Protein AF-A0A257MBQ3-F1 (afdb_monomer_lite)

Foldseek 3Di:
DEEEAEDQAAPPRDPDCRNVCCVVVQLVCQVVVYAAEYDYDDPVVDDPWDADNNYID

Structure (mmCIF, N/CA/C/O backbone):
data_AF-A0A257MBQ3-F1
#
_entry.id   AF-A0A257MBQ3-F1
#
loop_
_atom_site.group_PDB
_atom_site.id
_atom_site.type_symbol
_atom_site.label_atom_id
_atom_site.label_alt_id
_atom_site.label_comp_id
_atom_site.label_asym_id
_atom_site.label_entity_id
_atom_site.label_seq_id
_atom_site.pdbx_PDB_ins_code
_atom_site.Cartn_x
_atom_site.Cartn_y
_atom_site.Cartn_z
_atom_site.occupancy
_atom_site.B_iso_or_equiv
_atom_site.auth_seq_id
_atom_site.auth_comp_id
_atom_site.auth_asym_id
_atom_site.auth_atom_id
_atom_site.pdbx_PDB_model_num
ATOM 1 N N . MET A 1 1 ? -11.060 6.564 10.924 1.00 94.75 1 MET A N 1
ATOM 2 C CA . MET A 1 1 ? -9.846 7.419 10.896 1.00 94.75 1 MET A CA 1
ATOM 3 C C . MET A 1 1 ? -9.475 7.701 9.446 1.00 94.75 1 MET A C 1
ATOM 5 O O . MET A 1 1 ? -10.001 7.023 8.571 1.00 94.75 1 MET A O 1
ATOM 9 N N . ARG A 1 2 ? -8.632 8.709 9.185 1.00 97.31 2 ARG A N 1
ATOM 10 C CA . ARG A 1 2 ? -8.100 9.002 7.842 1.00 97.31 2 ARG A CA 1
ATOM 11 C C . ARG A 1 2 ? -6.641 8.563 7.796 1.00 97.31 2 ARG A C 1
ATOM 13 O O . ARG A 1 2 ? -5.867 8.999 8.645 1.00 97.31 2 ARG A O 1
ATOM 20 N N . ILE A 1 3 ? -6.301 7.684 6.861 1.00 98.00 3 ILE A N 1
ATOM 21 C CA . ILE A 1 3 ? -4.998 7.021 6.777 1.00 98.00 3 ILE A CA 1
ATOM 22 C C . ILE A 1 3 ? -4.388 7.326 5.413 1.00 98.00 3 ILE A C 1
ATOM 24 O O . ILE A 1 3 ? -4.984 7.010 4.390 1.00 98.00 3 ILE A O 1
ATOM 28 N N . ALA A 1 4 ? -3.194 7.915 5.414 1.00 97.81 4 ALA A N 1
ATOM 29 C CA . ALA A 1 4 ? -2.366 8.045 4.222 1.00 97.81 4 ALA A CA 1
ATOM 30 C C . ALA A 1 4 ? -1.325 6.919 4.223 1.00 97.81 4 ALA A C 1
ATOM 32 O O . ALA A 1 4 ? -0.495 6.848 5.132 1.00 97.81 4 ALA A O 1
ATOM 33 N N . TYR A 1 5 ? -1.377 6.041 3.226 1.00 97.25 5 TYR A N 1
ATOM 34 C CA . TYR A 1 5 ? -0.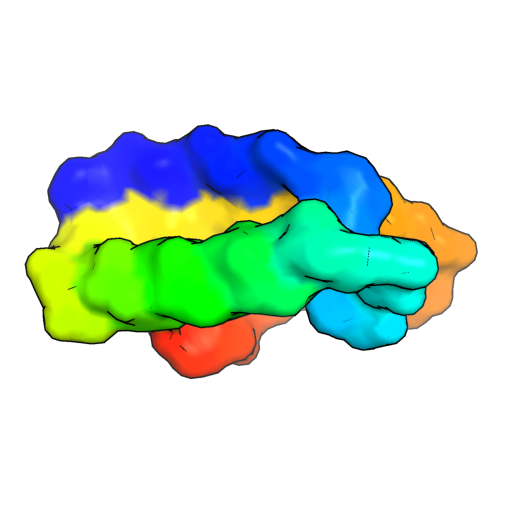490 4.893 3.087 1.00 97.25 5 TYR A CA 1
ATOM 35 C C . TYR A 1 5 ? 0.498 5.156 1.947 1.00 97.25 5 TYR A C 1
ATOM 37 O O . TYR A 1 5 ? 0.152 5.077 0.776 1.00 97.25 5 TYR A O 1
ATOM 45 N N . LEU A 1 6 ? 1.747 5.477 2.275 1.00 97.62 6 LEU A N 1
ATOM 46 C CA . LEU A 1 6 ? 2.785 5.713 1.273 1.00 97.62 6 LEU A CA 1
ATOM 47 C C . LEU A 1 6 ? 3.500 4.399 0.946 1.00 97.62 6 LEU A C 1
ATOM 49 O O . LEU A 1 6 ? 4.025 3.745 1.848 1.00 97.62 6 LEU A O 1
ATOM 53 N N . SER A 1 7 ? 3.542 4.025 -0.333 1.00 96.56 7 SER A N 1
ATOM 54 C CA . SER A 1 7 ? 4.205 2.802 -0.795 1.00 96.56 7 SER A CA 1
ATOM 55 C C . SER A 1 7 ? 4.918 3.006 -2.128 1.00 96.56 7 SER A C 1
ATOM 57 O O . SER A 1 7 ? 4.467 3.755 -2.988 1.00 96.56 7 SER A O 1
ATOM 59 N N . LEU A 1 8 ? 6.019 2.284 -2.330 1.00 95.69 8 LEU A N 1
ATOM 60 C CA . LEU A 1 8 ? 6.710 2.221 -3.622 1.00 95.69 8 LEU A CA 1
ATOM 61 C C . LEU A 1 8 ? 6.060 1.236 -4.602 1.00 95.69 8 LEU A C 1
ATOM 63 O O . LEU A 1 8 ? 6.350 1.289 -5.793 1.00 95.69 8 LEU A O 1
ATOM 67 N N . GLU A 1 9 ? 5.201 0.351 -4.098 1.00 95.69 9 GLU A N 1
ATOM 68 C CA . GLU A 1 9 ? 4.514 -0.680 -4.870 1.00 95.69 9 GLU A CA 1
A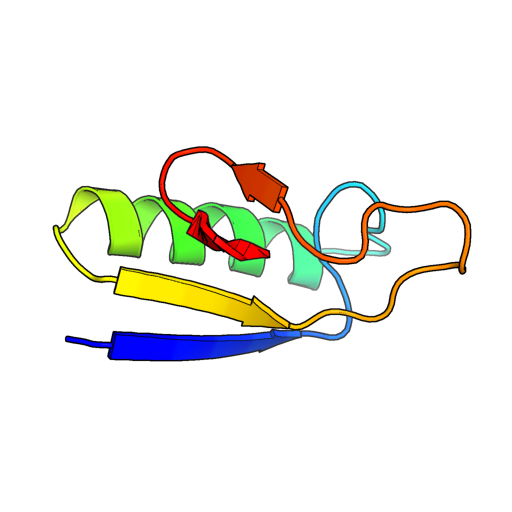TOM 69 C C . GLU A 1 9 ? 3.027 -0.689 -4.535 1.00 95.69 9 GLU A C 1
ATOM 71 O O . GLU A 1 9 ? 2.644 -0.687 -3.361 1.00 95.69 9 GLU A O 1
ATOM 76 N N . PHE A 1 10 ? 2.204 -0.739 -5.573 1.00 95.50 10 PHE A N 1
ATOM 77 C CA . PHE A 1 10 ? 0.765 -0.932 -5.486 1.00 95.50 10 PHE A CA 1
ATOM 78 C C . PHE A 1 10 ? 0.263 -1.420 -6.852 1.00 95.50 10 PHE A C 1
ATOM 80 O O . PHE A 1 10 ? 0.836 -1.007 -7.868 1.00 95.50 10 PHE A O 1
ATOM 87 N N . PRO A 1 11 ? -0.755 -2.297 -6.926 1.00 93.88 11 PRO A N 1
ATOM 88 C CA . PRO A 1 11 ? -1.334 -2.697 -8.204 1.00 93.88 11 PRO A CA 1
ATOM 89 C C . PRO A 1 11 ? -1.649 -1.483 -9.101 1.00 93.88 11 PRO A C 1
ATOM 91 O O . PRO A 1 11 ? -2.158 -0.484 -8.609 1.00 93.88 11 PRO A O 1
ATOM 94 N N . PRO A 1 12 ? -1.321 -1.529 -10.405 1.00 93.00 12 PRO A N 1
ATOM 95 C CA . PRO A 1 12 ? -0.802 -2.681 -11.146 1.00 93.00 12 PRO A CA 1
ATOM 96 C C . PRO A 1 12 ? 0.727 -2.874 -11.067 1.00 93.00 12 PRO A C 1
ATOM 98 O O . PRO A 1 12 ? 1.249 -3.838 -11.625 1.00 93.00 12 PRO A O 1
ATOM 101 N N . ARG A 1 13 ? 1.476 -1.986 -10.402 1.00 93.25 13 ARG A N 1
ATOM 102 C CA . ARG A 1 13 ? 2.948 -2.020 -10.343 1.00 93.25 13 ARG A CA 1
ATOM 103 C C . ARG A 1 13 ? 3.446 -2.658 -9.047 1.00 93.25 13 ARG A C 1
ATOM 105 O O . ARG A 1 13 ? 3.695 -1.984 -8.049 1.00 93.25 13 ARG A O 1
ATOM 112 N N . VAL A 1 14 ? 3.641 -3.972 -9.099 1.00 93.81 14 VAL A N 1
ATOM 113 C CA . VAL A 1 14 ? 4.141 -4.779 -7.980 1.00 93.81 14 VAL A CA 1
ATOM 114 C C . VAL A 1 14 ? 5.406 -5.518 -8.418 1.00 93.81 14 VAL A C 1
ATOM 116 O O . VAL A 1 14 ? 5.390 -6.211 -9.434 1.00 93.81 14 VAL A O 1
ATOM 119 N N . TYR A 1 15 ? 6.503 -5.363 -7.673 1.00 91.62 15 TYR A N 1
ATOM 120 C CA . TYR A 1 15 ? 7.781 -6.036 -7.954 1.00 91.62 15 TYR A CA 1
ATOM 121 C C . TYR A 1 15 ? 8.021 -7.214 -7.004 1.00 91.62 15 TYR A C 1
ATOM 123 O O . TYR A 1 15 ? 8.743 -8.150 -7.350 1.00 91.62 15 TYR A O 1
ATOM 131 N N . GLY A 1 16 ? 7.408 -7.188 -5.819 1.00 90.81 16 GLY A N 1
ATOM 132 C CA . GLY A 1 16 ? 7.511 -8.253 -4.831 1.00 90.81 16 GLY A CA 1
ATOM 133 C C . GLY A 1 16 ? 6.351 -8.250 -3.839 1.00 90.81 16 GLY A C 1
ATOM 134 O O . GLY A 1 16 ? 5.218 -7.914 -4.166 1.00 90.81 16 GLY A O 1
ATOM 135 N N . GLY A 1 17 ? 6.622 -8.656 -2.598 1.00 94.19 17 GLY A N 1
ATOM 136 C CA . GLY A 1 17 ? 5.576 -8.785 -1.578 1.00 94.19 17 GLY A CA 1
ATOM 137 C C . GLY A 1 17 ? 5.007 -7.453 -1.082 1.00 94.19 17 GLY A C 1
ATOM 138 O O . GLY A 1 17 ? 3.900 -7.437 -0.554 1.00 94.19 17 GLY A O 1
ATOM 139 N N . LEU A 1 18 ? 5.730 -6.338 -1.251 1.00 94.75 18 LEU A N 1
ATOM 140 C CA . LEU A 1 18 ? 5.319 -5.038 -0.717 1.00 94.75 18 LEU A CA 1
ATOM 141 C C . LEU A 1 18 ? 3.957 -4.608 -1.274 1.00 94.75 18 LEU A C 1
ATOM 143 O O . LEU A 1 18 ? 3.057 -4.317 -0.491 1.00 94.75 18 LEU A O 1
ATOM 147 N N . GLY A 1 19 ? 3.790 -4.619 -2.601 1.00 95.88 19 GLY A N 1
ATOM 148 C CA . GLY A 1 19 ? 2.530 -4.211 -3.227 1.00 95.88 19 GLY A CA 1
ATOM 149 C C . GLY A 1 19 ? 1.351 -5.108 -2.850 1.00 95.88 19 GLY A C 1
ATOM 150 O O . GLY A 1 19 ? 0.249 -4.606 -2.656 1.00 95.88 19 GLY A O 1
ATOM 151 N N . VAL A 1 20 ? 1.599 -6.410 -2.655 1.00 95.88 20 VAL A N 1
ATOM 152 C CA . VAL A 1 20 ? 0.576 -7.373 -2.212 1.00 95.88 20 VAL A CA 1
ATOM 153 C C . VAL A 1 20 ? 0.073 -7.027 -0.812 1.00 95.88 20 VAL A C 1
ATOM 155 O O . VAL A 1 20 ? -1.130 -6.965 -0.585 1.00 95.88 20 VAL A O 1
ATOM 158 N N . TYR A 1 21 ? 0.976 -6.757 0.135 1.00 97.00 21 TYR A N 1
ATOM 159 C CA . TYR A 1 21 ? 0.559 -6.401 1.492 1.00 97.00 21 TYR A CA 1
ATOM 160 C C . TYR A 1 21 ? -0.131 -5.041 1.554 1.00 97.00 21 TYR A C 1
ATOM 162 O O . TYR A 1 21 ? -1.076 -4.887 2.320 1.00 97.00 21 TYR A O 1
ATOM 170 N N . VAL A 1 22 ? 0.315 -4.059 0.768 1.00 97.19 22 VAL A N 1
ATOM 171 C CA . VAL A 1 22 ? -0.324 -2.735 0.745 1.00 97.19 22 VAL A CA 1
ATOM 172 C C . VAL A 1 22 ? -1.750 -2.851 0.210 1.00 97.19 22 VAL A C 1
ATOM 174 O O . VAL A 1 22 ? -2.657 -2.279 0.811 1.00 97.19 22 VAL A O 1
ATOM 177 N N . ASP A 1 23 ? -1.970 -3.635 -0.846 1.00 97.06 23 ASP A N 1
ATOM 178 C CA . ASP A 1 23 ? -3.305 -3.913 -1.385 1.00 97.06 23 ASP A CA 1
ATOM 179 C C . ASP A 1 23 ? -4.207 -4.609 -0.351 1.00 97.06 23 ASP A C 1
ATOM 181 O O . ASP A 1 23 ? -5.257 -4.087 0.021 1.00 97.06 23 ASP A O 1
ATOM 185 N N . GLU A 1 24 ? -3.759 -5.724 0.230 1.00 97.38 24 GLU A N 1
ATOM 186 C CA . GLU A 1 24 ? -4.547 -6.464 1.228 1.00 97.38 24 GLU A CA 1
ATOM 187 C C . GLU A 1 24 ? -4.852 -5.638 2.487 1.00 97.38 24 GLU A C 1
ATOM 189 O O . GLU A 1 24 ? -5.988 -5.603 2.968 1.00 97.38 24 GLU A O 1
ATOM 194 N N . ILE A 1 25 ? -3.851 -4.941 3.033 1.00 97.69 25 ILE A N 1
ATOM 195 C CA . ILE A 1 25 ? -4.018 -4.155 4.260 1.00 97.69 25 ILE A CA 1
ATOM 196 C C . ILE A 1 25 ? -4.911 -2.944 3.997 1.00 97.69 25 ILE A C 1
ATOM 198 O O . ILE A 1 25 ? -5.790 -2.660 4.811 1.00 97.69 25 ILE A O 1
ATOM 202 N N . SER A 1 26 ? -4.712 -2.220 2.891 1.00 97.56 26 SER A N 1
ATOM 203 C CA . SER A 1 26 ? -5.510 -1.025 2.593 1.00 97.56 26 SER A CA 1
ATOM 204 C C . SER A 1 26 ? -6.991 -1.366 2.419 1.00 97.56 26 SER A C 1
ATOM 206 O O . SER A 1 26 ? -7.834 -0.719 3.047 1.00 97.56 26 SER A O 1
ATOM 208 N N . ARG A 1 27 ? -7.306 -2.446 1.692 1.00 97.44 27 ARG A N 1
ATOM 209 C CA . ARG A 1 27 ? -8.677 -2.952 1.535 1.00 97.44 27 ARG A CA 1
ATOM 210 C C . ARG A 1 27 ? -9.265 -3.460 2.845 1.00 97.44 27 ARG A C 1
ATOM 212 O O . ARG A 1 27 ? -10.402 -3.129 3.175 1.00 97.44 27 ARG A O 1
ATOM 219 N N . GLY A 1 28 ? -8.488 -4.192 3.646 1.00 97.88 28 GLY A N 1
ATOM 220 C CA . GLY A 1 28 ? -8.916 -4.628 4.978 1.00 97.88 28 GLY A CA 1
ATOM 221 C C . GLY A 1 28 ? -9.265 -3.451 5.896 1.00 97.88 28 GLY A C 1
ATOM 222 O O . GLY A 1 28 ? -10.285 -3.467 6.584 1.00 97.88 28 GLY A O 1
ATOM 223 N N . MET A 1 29 ? -8.464 -2.385 5.863 1.00 97.69 29 MET A N 1
ATOM 224 C CA . MET A 1 29 ? -8.718 -1.166 6.633 1.00 97.69 29 MET A CA 1
ATOM 225 C C . MET A 1 29 ? -9.948 -0.406 6.119 1.00 97.69 29 MET A C 1
ATOM 227 O O . MET A 1 29 ? -10.749 0.064 6.932 1.00 97.69 29 MET A O 1
ATOM 231 N N . ALA A 1 30 ? -10.141 -0.329 4.800 1.00 97.44 30 ALA A N 1
ATOM 232 C CA . ALA A 1 30 ? -11.345 0.245 4.202 1.00 97.44 30 ALA A CA 1
ATOM 233 C C . ALA A 1 30 ? -12.611 -0.527 4.615 1.00 97.44 30 ALA A C 1
ATOM 235 O O . ALA A 1 30 ? -13.590 0.077 5.059 1.00 97.44 30 ALA A O 1
ATOM 236 N N . ALA A 1 31 ? -12.566 -1.864 4.593 1.00 97.50 31 ALA A N 1
ATOM 237 C CA . ALA A 1 31 ? -13.664 -2.729 5.030 1.00 97.50 31 ALA A CA 1
ATOM 238 C C . ALA A 1 31 ? -14.018 -2.554 6.522 1.00 97.50 31 ALA A C 1
ATOM 240 O O . ALA A 1 31 ? -15.174 -2.708 6.912 1.00 97.50 31 ALA A O 1
ATOM 241 N N . LEU A 1 32 ? -13.047 -2.168 7.357 1.00 97.31 32 LEU A N 1
ATOM 242 C CA . LEU A 1 32 ? -13.249 -1.807 8.768 1.00 97.31 32 LEU A CA 1
ATOM 243 C C . LEU A 1 32 ? -13.771 -0.366 8.965 1.00 97.31 32 LEU A C 1
ATOM 245 O O . LEU A 1 32 ? -13.748 0.160 10.083 1.00 97.31 32 LEU A O 1
ATOM 249 N N . GLY A 1 33 ? -14.208 0.304 7.896 1.00 97.19 33 GLY A N 1
ATOM 250 C CA . GLY A 1 33 ? -14.772 1.655 7.928 1.00 97.19 33 GLY A CA 1
ATOM 251 C C . GLY A 1 33 ? -13.731 2.768 8.069 1.00 97.19 33 GLY A C 1
ATOM 252 O O . GLY A 1 33 ? -14.071 3.888 8.462 1.00 97.19 33 GLY A O 1
ATOM 253 N N . GLN A 1 34 ? -12.455 2.482 7.799 1.00 97.81 34 GLN A N 1
ATOM 254 C CA . GLN A 1 34 ? -11.418 3.511 7.757 1.00 97.81 34 GLN A CA 1
ATOM 255 C C . GLN A 1 34 ? -11.372 4.153 6.367 1.00 97.81 34 GLN A C 1
ATOM 257 O O . GLN A 1 34 ? -11.577 3.489 5.361 1.00 97.81 34 GLN A O 1
ATOM 262 N N . SER A 1 35 ? -11.077 5.451 6.297 1.00 98.06 35 SER A N 1
ATOM 263 C CA . SER A 1 35 ? -10.821 6.131 5.023 1.00 98.06 35 SER A CA 1
ATOM 264 C C . SER A 1 35 ? -9.329 6.023 4.724 1.00 98.06 35 SER A C 1
ATOM 266 O O . SER A 1 35 ? -8.515 6.539 5.497 1.00 98.06 35 SER A O 1
ATOM 268 N N . VAL A 1 36 ? -8.981 5.318 3.648 1.00 98.25 36 VAL A N 1
ATOM 269 C CA . VAL A 1 36 ? -7.596 5.009 3.271 1.00 98.25 36 VAL A CA 1
ATOM 270 C C . VAL A 1 36 ? -7.286 5.630 1.917 1.00 98.25 36 VAL A C 1
ATOM 272 O O . VAL A 1 36 ? -8.038 5.439 0.965 1.00 98.25 36 VAL A O 1
ATOM 275 N N . SER A 1 37 ? -6.163 6.342 1.845 1.00 98.25 37 SER A N 1
ATOM 276 C CA . SER A 1 37 ? -5.590 6.840 0.597 1.00 98.25 37 SER A CA 1
ATOM 277 C C . SER A 1 37 ? -4.170 6.304 0.443 1.00 98.25 37 SER A C 1
ATOM 279 O O . SER A 1 37 ? -3.313 6.590 1.285 1.00 98.25 37 SER A O 1
ATOM 281 N N . VAL A 1 38 ? -3.918 5.514 -0.593 1.00 97.94 38 VAL A N 1
ATOM 282 C CA . VAL A 1 38 ? -2.597 5.000 -0.948 1.00 97.94 38 VAL A CA 1
ATOM 283 C C . VAL A 1 38 ? -1.918 5.999 -1.876 1.00 97.94 38 VAL A C 1
ATOM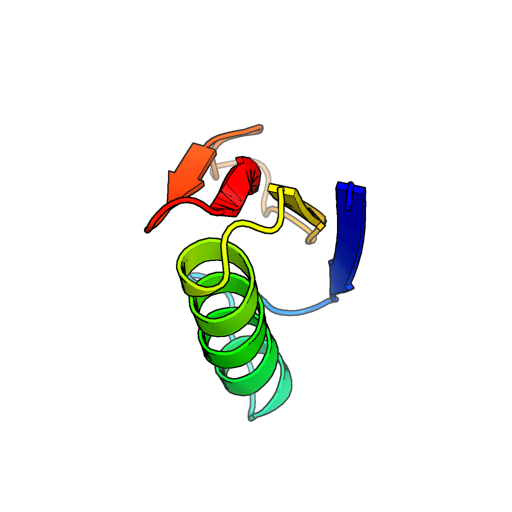 285 O O . VAL A 1 38 ? -2.521 6.500 -2.807 1.00 97.94 38 VAL A O 1
ATOM 288 N N . PHE A 1 39 ? -0.649 6.297 -1.632 1.00 97.44 39 PHE A N 1
ATOM 289 C CA . PHE A 1 39 ? 0.159 7.129 -2.515 1.00 97.44 39 PHE A CA 1
ATOM 290 C C . PHE A 1 39 ? 1.307 6.289 -3.044 1.00 97.44 39 PHE A C 1
ATOM 292 O O . PHE A 1 39 ? 2.139 5.812 -2.263 1.00 97.44 39 PHE A O 1
ATOM 299 N N . THR A 1 40 ? 1.360 6.124 -4.364 1.00 96.19 40 THR A N 1
ATOM 300 C CA . THR A 1 40 ? 2.374 5.300 -5.022 1.00 96.19 40 THR A CA 1
ATOM 301 C C . THR A 1 40 ? 2.923 5.941 -6.304 1.00 96.19 40 THR A C 1
ATOM 303 O O . THR A 1 40 ? 2.237 6.754 -6.932 1.00 96.19 40 THR A O 1
ATOM 306 N N . PRO A 1 41 ? 4.169 5.637 -6.720 1.00 94.75 41 PRO A N 1
ATOM 307 C CA . PRO A 1 41 ? 4.705 6.135 -7.980 1.00 94.75 41 PRO A CA 1
ATOM 308 C C . PRO A 1 41 ? 3.975 5.573 -9.214 1.00 94.75 41 PRO A C 1
ATOM 310 O O . PRO A 1 41 ? 4.112 4.403 -9.577 1.00 94.75 41 PRO A O 1
ATOM 313 N N . GLY A 1 42 ? 3.282 6.449 -9.939 1.00 91.31 42 GLY A N 1
ATOM 314 C CA . GLY A 1 42 ? 2.792 6.158 -11.289 1.00 91.31 42 GLY A CA 1
ATOM 315 C C . GLY A 1 42 ? 3.914 6.082 -12.338 1.00 91.31 42 GLY A C 1
ATOM 316 O O . GLY A 1 42 ? 5.093 6.305 -12.052 1.00 91.31 42 GLY A O 1
ATOM 317 N N . ASP A 1 43 ? 3.553 5.766 -13.581 1.00 89.81 43 ASP A N 1
ATOM 318 C CA . ASP A 1 43 ? 4.449 5.755 -14.756 1.00 89.81 43 ASP A CA 1
ATOM 319 C C . ASP A 1 43 ? 4.133 6.876 -15.770 1.00 89.81 43 ASP A C 1
ATOM 321 O O . ASP A 1 43 ? 4.718 6.942 -16.849 1.00 89.81 43 ASP A O 1
ATOM 325 N N . GLY A 1 44 ? 3.205 7.769 -15.417 1.00 90.88 44 GLY A N 1
ATOM 326 C CA . GLY A 1 44 ? 2.724 8.851 -16.275 1.00 90.88 44 GLY A CA 1
ATOM 327 C C . GLY A 1 44 ? 1.614 8.451 -17.253 1.00 90.88 44 GLY A C 1
ATOM 328 O O . GLY A 1 44 ? 1.020 9.348 -17.844 1.00 90.88 44 GLY A O 1
ATOM 329 N N . GLN A 1 45 ? 1.318 7.156 -17.403 1.00 93.00 45 GLN A N 1
ATOM 330 C CA . GLN A 1 45 ? 0.169 6.642 -18.162 1.00 93.00 45 GLN A CA 1
ATOM 331 C C . GLN A 1 45 ? -0.984 6.225 -17.242 1.00 93.00 45 GLN A C 1
ATOM 333 O O . GLN A 1 45 ? -2.143 6.265 -17.651 1.00 93.00 45 GLN A O 1
ATOM 338 N N . LEU A 1 46 ? -0.670 5.851 -16.000 1.00 93.12 46 LEU A N 1
ATOM 339 C CA . LEU A 1 46 ? -1.666 5.526 -14.983 1.00 93.12 46 LEU A CA 1
ATOM 340 C C . LEU A 1 46 ? -2.507 6.749 -14.563 1.00 93.12 46 LEU A C 1
ATOM 342 O O . LEU A 1 46 ? -2.015 7.887 -14.616 1.00 93.12 46 LEU A O 1
ATOM 346 N N . PRO A 1 47 ? -3.759 6.528 -14.111 1.00 93.25 47 PRO A N 1
ATOM 347 C CA . PRO A 1 47 ? -4.581 7.572 -13.514 1.00 93.25 47 PRO A CA 1
ATOM 348 C C . PRO A 1 47 ? -3.836 8.307 -12.396 1.00 93.25 47 PRO A C 1
ATOM 350 O O . PRO A 1 47 ? -3.053 7.728 -11.649 1.00 93.25 47 PRO A O 1
ATOM 353 N N . ARG A 1 48 ? -4.082 9.615 -12.278 1.00 93.56 48 ARG A N 1
ATOM 354 C CA . ARG A 1 48 ? -3.551 10.424 -11.166 1.00 93.56 48 ARG A CA 1
ATOM 355 C C . ARG A 1 48 ? -4.296 10.191 -9.854 1.00 93.56 48 ARG A C 1
ATOM 357 O O . ARG A 1 48 ? -3.777 10.586 -8.817 1.00 93.56 48 ARG A O 1
ATOM 364 N N . GLN A 1 49 ? -5.513 9.664 -9.953 1.00 95.06 49 GLN A N 1
ATOM 365 C CA . GLN A 1 49 ? -6.359 9.288 -8.839 1.00 95.06 49 GLN A CA 1
ATOM 366 C C . GLN A 1 49 ? -7.375 8.248 -9.322 1.00 95.06 49 GLN A C 1
ATOM 368 O O . GLN A 1 49 ? -7.997 8.448 -10.371 1.00 95.06 49 GLN A O 1
ATOM 373 N N . GLU A 1 50 ? -7.580 7.191 -8.551 1.00 96.00 50 GLU A N 1
ATOM 374 C CA . GLU A 1 50 ? -8.664 6.230 -8.737 1.00 96.00 50 GLU A CA 1
ATOM 375 C C . GLU A 1 50 ? -9.190 5.699 -7.399 1.00 96.00 50 GLU A C 1
ATOM 377 O O . GLU A 1 50 ? -8.625 5.965 -6.341 1.00 96.00 50 GLU A O 1
ATOM 382 N N . GLN A 1 51 ? -10.319 4.988 -7.442 1.00 95.81 51 GLN A N 1
ATOM 383 C CA . GLN A 1 51 ? -10.878 4.326 -6.268 1.00 95.81 51 GLN A CA 1
ATOM 384 C C . GLN A 1 51 ? -11.005 2.830 -6.540 1.00 95.81 51 GLN A C 1
ATOM 386 O O . GLN A 1 51 ? -11.696 2.414 -7.471 1.00 95.81 51 GLN A O 1
ATOM 391 N N . MET A 1 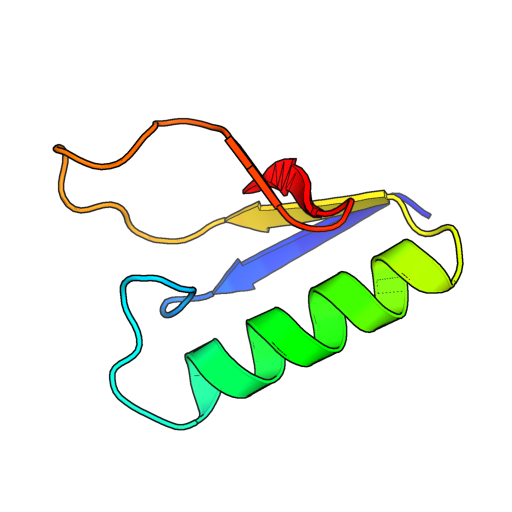52 ? -10.339 2.031 -5.710 1.00 93.06 52 MET A N 1
ATOM 392 C CA . MET A 1 52 ? -10.241 0.579 -5.827 1.00 93.06 52 MET A CA 1
ATOM 393 C C . MET A 1 52 ? -10.704 -0.059 -4.520 1.00 93.06 52 MET A C 1
ATOM 395 O O . MET A 1 52 ? -10.099 0.166 -3.479 1.00 93.06 52 MET A O 1
ATOM 399 N N . ASP A 1 53 ? -11.794 -0.831 -4.547 1.00 92.88 53 ASP A N 1
ATOM 400 C CA . ASP A 1 53 ? -12.308 -1.563 -3.374 1.00 92.88 53 ASP A CA 1
ATOM 401 C C . ASP A 1 53 ? -12.465 -0.702 -2.095 1.00 92.88 53 ASP A C 1
ATOM 403 O O . ASP A 1 53 ? -12.225 -1.152 -0.974 1.00 92.88 53 ASP A O 1
ATOM 407 N N . GLY A 1 54 ? -12.874 0.563 -2.253 1.00 93.44 54 GLY A N 1
ATOM 408 C CA . GLY A 1 54 ? -13.040 1.511 -1.142 1.00 93.44 54 GLY A CA 1
ATOM 409 C C . GLY A 1 54 ? -11.748 2.193 -0.670 1.00 93.44 54 GLY A C 1
ATOM 410 O O . GLY A 1 54 ? -11.768 2.901 0.337 1.00 93.44 54 GLY A O 1
ATOM 411 N N . VAL A 1 55 ? -10.646 2.003 -1.395 1.00 96.88 55 VAL A N 1
ATOM 412 C CA . VAL A 1 55 ? -9.350 2.657 -1.192 1.00 96.88 55 VAL A CA 1
ATOM 413 C C . VAL A 1 55 ? -9.146 3.704 -2.283 1.00 96.88 55 VAL A C 1
ATOM 415 O O . VAL A 1 55 ? -9.303 3.401 -3.463 1.00 96.88 55 VAL A O 1
ATOM 418 N N . ASP A 1 56 ? -8.790 4.929 -1.900 1.00 97.62 56 ASP A N 1
ATOM 419 C CA . ASP A 1 56 ? -8.349 5.951 -2.856 1.00 97.62 56 ASP A CA 1
ATOM 420 C C . ASP A 1 56 ? -6.865 5.738 -3.173 1.00 97.62 56 ASP A C 1
ATOM 422 O O . ASP A 1 56 ? -6.087 5.485 -2.255 1.00 97.62 56 ASP A O 1
ATOM 426 N N . VAL A 1 57 ? -6.453 5.850 -4.433 1.00 95.69 57 VAL A N 1
ATOM 427 C CA . VAL A 1 57 ? -5.064 5.629 -4.885 1.00 95.69 57 VAL A CA 1
ATOM 428 C C . VAL A 1 57 ? -4.641 6.743 -5.827 1.00 95.69 57 VAL A C 1
ATOM 430 O O . VAL A 1 57 ? -5.476 7.100 -6.688 1.00 95.69 57 VAL A O 1
#

Radius of gyration: 10.64 Å; c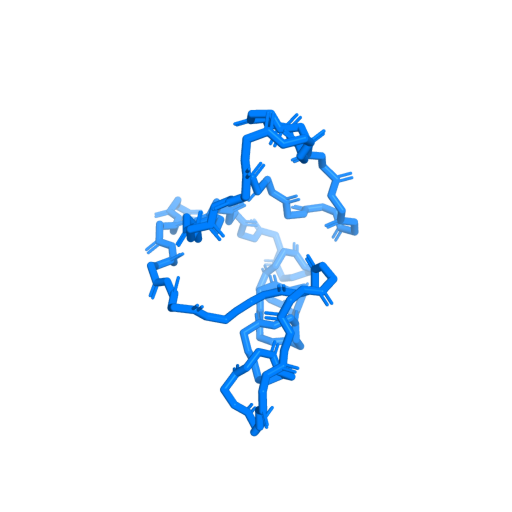hains: 1; bounding box: 23×19×29 Å

Sequence (57 aa):
MRIAYLSLEFPPRVYGGLGVYVDEISRGMAALGQSVSVFTPGDGQLPRQEQMDGVDV

S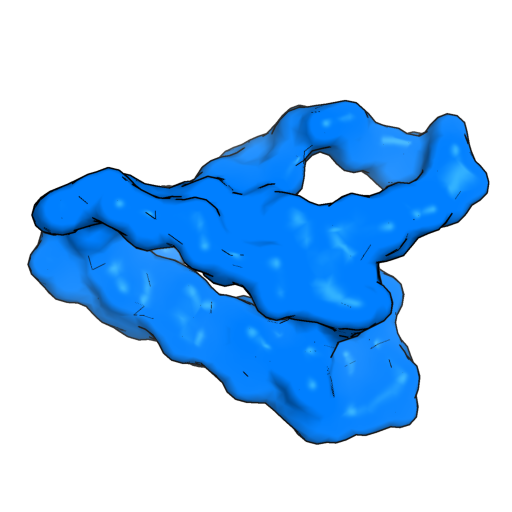econdary structure (DSSP, 8-state):
-EEEEE-S-BTTB-SSHHHHHHHHHHHHHHHTT-EEEEE----SSS-SS-EETTEE-

pLDDT: mean 95.61, std 2.22, range [89.81, 98.25]